Protein AF-X0SGI5-F1 (afdb_monomer)

Secondary structure (DSSP, 8-state):
-GGGT-------SSHHHHHHHHHHHHHHHH----TTEETTEEPPTTGGGGGG----GGGSSSGGGSSS---

pLDDT: mean 79.85, std 20.78, range [40.53, 98.62]

Ra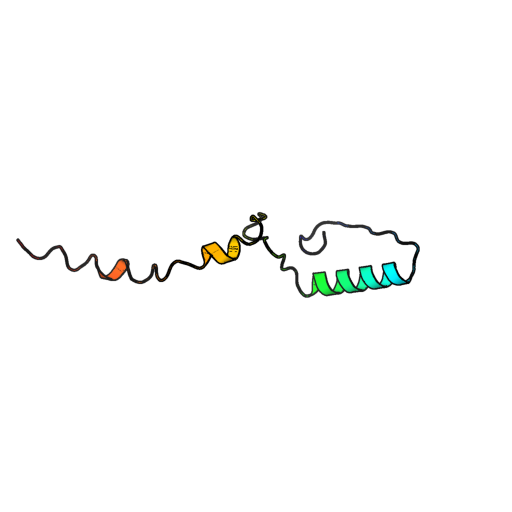dius of gyration: 23.84 Å; Cα contacts (8 Å, |Δi|>4): 29; chains: 1; bounding box: 43×23×74 Å

Foldseek 3Di:
DLLVVDDDDDDDDDPVVVVVVVVVNVVCVVDSDDPQDDPNDRHDPPCVVVVPPDPDPPPPVPPPVPPPPDD

Sequence (71 aa):
AKKLNRKFLGIEFETEYCLLAAKRLHLAGLDTTIQGYSNGVFWERNTLNTLKTSPNRAQISSNRAATVKER

Solvent-accessible surface area (backbone atoms only — not comparable to full-atom values): 4891 Å² total; per-residue (Å²): 83,66,53,73,76,42,87,83,85,88,87,73,86,54,67,69,58,49,52,52,51,51,53,52,54,53,51,33,69,78,50,48,80,50,92,50,52,57,97,94,40,76,52,62,86,79,46,75,68,66,70,73,77,70,90,66,84,84,63,68,78,73,66,75,78,74,78,82,82,86,128

Organism: NCBI:txid412755

Structure (mmCIF, N/CA/C/O backbone):
data_AF-X0SGI5-F1
#
_entry.id   AF-X0SGI5-F1
#
loop_
_atom_site.group_PDB
_atom_site.id
_atom_site.type_symbol
_atom_site.label_atom_id
_atom_site.label_alt_id
_atom_site.label_comp_id
_atom_site.label_asym_id
_atom_site.label_entity_id
_atom_site.label_seq_id
_atom_site.pdbx_PDB_ins_code
_atom_site.Cartn_x
_atom_site.Cartn_y
_atom_site.Cartn_z
_atom_site.occupancy
_atom_site.B_iso_or_equiv
_atom_site.auth_seq_id
_atom_site.auth_comp_id
_atom_site.auth_asym_id
_atom_site.auth_atom_id
_atom_site.pdbx_PDB_model_num
ATOM 1 N N . ALA A 1 1 ? -2.120 2.386 0.647 1.00 91.44 1 ALA A N 1
ATOM 2 C CA . ALA A 1 1 ? -3.102 3.366 0.134 1.00 91.44 1 ALA A CA 1
ATOM 3 C C . ALA A 1 1 ? -4.456 2.727 -0.176 1.00 91.44 1 ALA A C 1
ATOM 5 O O . ALA A 1 1 ? -5.411 3.060 0.513 1.00 91.44 1 ALA A O 1
ATOM 6 N N . LYS A 1 2 ? -4.541 1.768 -1.116 1.00 96.19 2 LYS A N 1
ATOM 7 C CA . LYS A 1 2 ? -5.818 1.144 -1.517 1.00 96.19 2 LYS A CA 1
ATOM 8 C C . LYS A 1 2 ? -6.637 0.540 -0.367 1.00 96.19 2 LYS A C 1
ATOM 10 O O . LYS A 1 2 ? -7.795 0.897 -0.227 1.00 96.19 2 LYS A O 1
ATOM 15 N N . LYS A 1 3 ? -6.024 -0.269 0.511 1.00 96.19 3 LYS A N 1
ATOM 16 C CA . LYS A 1 3 ? -6.709 -0.852 1.688 1.00 96.19 3 LYS A CA 1
ATOM 17 C C . LYS A 1 3 ? -7.299 0.186 2.661 1.00 96.19 3 LYS A C 1
ATOM 19 O O . LYS A 1 3 ? -8.205 -0.128 3.412 1.00 96.19 3 LYS A O 1
ATOM 24 N N . LEU A 1 4 ? -6.789 1.421 2.636 1.00 95.25 4 LEU A N 1
ATOM 25 C CA . LEU A 1 4 ? -7.254 2.549 3.454 1.00 95.25 4 LEU A CA 1
ATOM 26 C C . LEU A 1 4 ? -8.100 3.548 2.647 1.00 95.25 4 LEU A C 1
ATOM 28 O O . LEU A 1 4 ? -8.285 4.677 3.093 1.00 95.25 4 LEU A O 1
ATOM 32 N N . ASN A 1 5 ? -8.525 3.185 1.433 1.00 94.75 5 ASN A N 1
ATOM 33 C CA . ASN A 1 5 ? -9.251 4.057 0.509 1.00 94.75 5 ASN A CA 1
ATOM 34 C C . ASN A 1 5 ? -8.575 5.428 0.266 1.00 94.75 5 ASN A C 1
ATOM 36 O O . ASN A 1 5 ? -9.225 6.464 0.156 1.00 94.75 5 ASN A O 1
ATOM 40 N N . ARG A 1 6 ? -7.237 5.453 0.212 1.00 96.88 6 ARG A N 1
ATOM 41 C CA . ARG A 1 6 ? -6.459 6.661 -0.118 1.00 96.88 6 ARG A CA 1
ATOM 42 C C . ARG A 1 6 ? -6.112 6.669 -1.602 1.00 96.88 6 ARG A C 1
ATOM 44 O O . ARG A 1 6 ? -5.851 5.604 -2.159 1.00 96.88 6 ARG A O 1
ATOM 51 N N . LYS A 1 7 ? -6.022 7.855 -2.213 1.00 97.75 7 LYS A N 1
ATOM 52 C CA . LYS A 1 7 ? -5.495 8.025 -3.580 1.00 97.75 7 LYS A CA 1
ATOM 53 C C . LYS A 1 7 ? -4.029 7.566 -3.652 1.00 97.75 7 LYS A C 1
ATOM 55 O O . LYS A 1 7 ? -3.291 7.706 -2.677 1.00 97.75 7 LYS A O 1
ATOM 60 N N . PHE A 1 8 ? -3.619 7.001 -4.786 1.00 97.06 8 PHE A N 1
ATOM 61 C CA . PHE A 1 8 ? -2.246 6.551 -5.038 1.00 97.06 8 PHE A CA 1
ATOM 62 C C . PHE A 1 8 ? -1.919 6.589 -6.534 1.00 97.06 8 PHE A C 1
ATOM 64 O O . PHE A 1 8 ? -2.817 6.500 -7.367 1.00 97.06 8 PHE A O 1
ATOM 71 N N . LEU A 1 9 ? -0.627 6.679 -6.839 1.00 97.19 9 LEU A N 1
ATOM 72 C CA . LEU A 1 9 ? -0.027 6.541 -8.163 1.00 97.19 9 LEU A CA 1
ATOM 73 C C . LEU A 1 9 ? 1.269 5.737 -7.990 1.00 97.19 9 LEU A C 1
ATOM 75 O O . LEU A 1 9 ? 1.955 5.909 -6.983 1.00 97.19 9 LEU A O 1
ATOM 79 N N . GLY A 1 10 ? 1.581 4.855 -8.935 1.00 96.06 10 GLY A N 1
ATOM 80 C CA . GLY A 1 10 ? 2.850 4.128 -8.988 1.00 96.06 10 GLY A CA 1
ATOM 81 C C . GLY A 1 10 ? 3.413 4.195 -10.402 1.00 96.06 10 GLY A C 1
ATOM 82 O O . GLY A 1 10 ? 2.645 4.106 -11.357 1.00 96.06 10 GLY A O 1
ATOM 83 N N . ILE A 1 11 ? 4.725 4.386 -10.519 1.00 97.38 11 ILE A N 1
ATOM 84 C CA . ILE A 1 11 ? 5.460 4.414 -11.786 1.00 97.38 11 ILE A CA 1
ATOM 85 C C . ILE A 1 11 ? 6.603 3.422 -11.632 1.00 97.38 11 ILE A C 1
ATOM 87 O O . ILE A 1 11 ? 7.354 3.524 -10.668 1.00 97.38 11 ILE A O 1
ATOM 91 N N . GLU A 1 12 ? 6.711 2.473 -12.555 1.00 98.12 12 GLU A N 1
ATOM 92 C CA . GLU A 1 12 ? 7.764 1.461 -12.555 1.00 98.12 12 GLU A CA 1
ATOM 93 C C . GLU A 1 12 ? 8.281 1.240 -13.972 1.00 98.12 12 GLU A C 1
ATOM 95 O O . GLU A 1 12 ? 7.526 1.343 -14.940 1.00 98.12 12 GLU A O 1
ATOM 100 N N . PHE A 1 13 ? 9.580 0.963 -14.079 1.00 97.94 13 PHE A N 1
ATOM 101 C CA . PHE A 1 13 ? 10.245 0.723 -15.360 1.00 97.94 13 PHE A CA 1
ATOM 102 C C . PHE A 1 13 ? 10.272 -0.765 -15.722 1.00 97.94 13 PHE A C 1
ATOM 104 O O . PHE A 1 13 ? 10.018 -1.130 -16.866 1.00 97.94 13 PHE A O 1
ATOM 111 N N . GLU A 1 14 ? 10.552 -1.627 -14.742 1.00 98.56 14 GLU A N 1
ATOM 112 C CA . GLU A 1 14 ? 10.656 -3.066 -14.969 1.00 98.56 14 GLU A CA 1
ATOM 113 C C . GLU A 1 14 ? 9.269 -3.712 -15.069 1.00 98.56 14 GLU A C 1
ATOM 115 O O . GLU A 1 14 ? 8.397 -3.518 -14.211 1.00 98.56 14 GLU A O 1
ATOM 120 N N . THR A 1 15 ? 9.072 -4.532 -16.100 1.00 98.38 15 THR A N 1
ATOM 121 C CA . THR A 1 15 ? 7.763 -5.128 -16.400 1.00 98.38 15 THR A CA 1
ATOM 122 C C . THR A 1 15 ? 7.319 -6.069 -15.284 1.00 98.38 15 THR A C 1
ATOM 124 O O . THR A 1 15 ? 6.146 -6.080 -14.899 1.00 98.38 15 THR A O 1
ATOM 127 N N . GLU A 1 16 ? 8.254 -6.827 -14.710 1.00 98.62 16 GLU A N 1
ATOM 128 C CA . GLU A 1 16 ? 7.965 -7.738 -13.601 1.00 98.62 16 GLU A CA 1
ATOM 129 C C . GLU A 1 16 ? 7.379 -6.994 -12.389 1.00 98.62 16 GLU A C 1
ATOM 131 O O . GLU A 1 16 ? 6.394 -7.432 -11.783 1.00 98.62 16 GLU A O 1
ATOM 136 N N . TYR A 1 17 ? 7.922 -5.820 -12.065 1.00 98.44 17 TYR A N 1
ATOM 137 C CA . TYR A 1 17 ? 7.460 -5.025 -10.929 1.00 98.44 17 TYR A CA 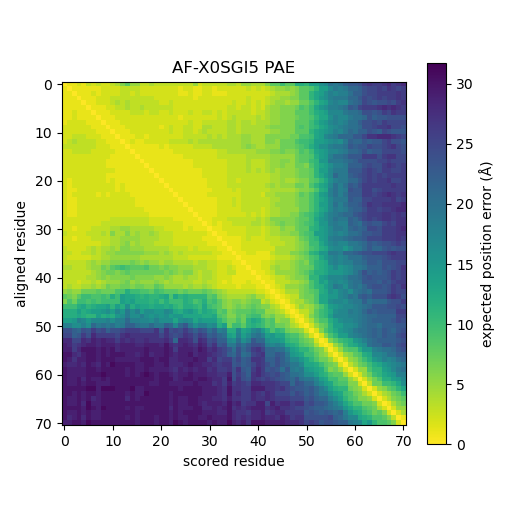1
ATOM 138 C C . TYR A 1 17 ? 6.101 -4.377 -11.190 1.00 98.44 17 TYR A C 1
ATOM 140 O O . TYR A 1 17 ? 5.257 -4.373 -10.286 1.00 98.44 17 TYR A O 1
ATOM 148 N N . CYS A 1 18 ? 5.826 -3.946 -12.426 1.00 98.44 18 CYS A N 1
ATOM 149 C CA . CYS A 1 18 ? 4.488 -3.518 -12.846 1.00 98.44 18 CYS A CA 1
ATOM 150 C C . CYS A 1 18 ? 3.437 -4.611 -12.588 1.00 98.44 18 CYS A C 1
ATOM 152 O O . CYS A 1 18 ? 2.382 -4.351 -11.995 1.00 98.44 18 CYS A O 1
ATOM 154 N N . LEU A 1 19 ? 3.737 -5.855 -12.974 1.00 98.56 19 LEU A N 1
ATOM 155 C CA . LEU A 1 19 ? 2.831 -6.993 -12.788 1.00 98.56 19 LEU A CA 1
ATOM 156 C C . LEU A 1 19 ? 2.648 -7.350 -11.305 1.00 98.56 19 LEU A C 1
ATOM 158 O O . LEU A 1 19 ? 1.519 -7.576 -10.854 1.00 98.56 19 LEU A O 1
ATOM 162 N N . LEU A 1 20 ? 3.726 -7.347 -10.515 1.00 98.56 20 LEU A N 1
ATOM 163 C CA . LEU A 1 20 ? 3.649 -7.565 -9.066 1.00 98.56 20 LEU A CA 1
ATOM 164 C C . LEU A 1 20 ? 2.816 -6.483 -8.368 1.00 98.56 20 LEU A C 1
ATOM 166 O O . LEU A 1 20 ? 2.008 -6.800 -7.485 1.00 98.56 20 LEU A O 1
ATOM 170 N N . ALA A 1 21 ? 2.973 -5.218 -8.764 1.00 98.19 21 ALA A N 1
ATOM 171 C CA . ALA A 1 21 ? 2.177 -4.111 -8.247 1.00 98.19 21 ALA A CA 1
ATOM 172 C C . ALA A 1 21 ? 0.689 -4.292 -8.583 1.00 98.19 21 ALA A C 1
ATOM 174 O O . ALA A 1 21 ? -0.153 -4.197 -7.683 1.00 98.19 21 ALA A O 1
ATOM 175 N N . ALA A 1 22 ? 0.360 -4.641 -9.832 1.00 97.69 22 ALA A N 1
ATOM 176 C CA . ALA A 1 22 ? -1.013 -4.917 -10.258 1.00 97.69 22 ALA A CA 1
ATOM 177 C C . ALA A 1 22 ? -1.644 -6.077 -9.466 1.00 97.69 22 ALA A C 1
ATOM 179 O O . ALA A 1 22 ? -2.755 -5.937 -8.943 1.00 97.69 22 ALA A O 1
ATOM 180 N N . LYS A 1 23 ? -0.913 -7.187 -9.276 1.00 98.31 23 LYS A N 1
ATOM 181 C CA . LYS A 1 23 ? -1.360 -8.327 -8.455 1.00 98.31 23 LYS A CA 1
ATOM 182 C C . LYS A 1 23 ? -1.648 -7.905 -7.013 1.00 98.31 23 LYS A C 1
ATOM 184 O O . LYS A 1 23 ? -2.717 -8.206 -6.483 1.00 98.31 23 LYS A O 1
ATOM 189 N N . ARG A 1 24 ? -0.732 -7.167 -6.375 1.00 97.69 24 ARG A N 1
ATOM 190 C CA . ARG A 1 24 ? -0.927 -6.643 -5.008 1.00 97.69 24 ARG A CA 1
ATOM 191 C C . ARG A 1 24 ? -2.138 -5.712 -4.927 1.00 97.69 24 ARG A C 1
ATOM 193 O O . ARG A 1 24 ? -2.876 -5.755 -3.944 1.00 97.69 24 ARG A O 1
ATOM 200 N N . LEU A 1 25 ? -2.368 -4.899 -5.958 1.00 97.44 25 LEU A N 1
ATOM 201 C CA . LEU A 1 25 ? -3.495 -3.972 -6.020 1.00 97.44 25 LEU A CA 1
ATOM 202 C C . LEU A 1 25 ? -4.848 -4.672 -6.195 1.00 97.44 25 LEU A C 1
ATOM 204 O O . LEU A 1 25 ? -5.858 -4.194 -5.665 1.00 97.44 25 LEU A O 1
ATOM 208 N N . HIS A 1 26 ? -4.868 -5.780 -6.934 1.00 97.88 26 HIS A N 1
ATOM 209 C CA . HIS A 1 26 ? -6.028 -6.657 -7.054 1.00 97.88 26 HIS A CA 1
ATOM 210 C C . HIS A 1 26 ? -6.351 -7.308 -5.702 1.00 97.88 26 HIS A C 1
ATOM 212 O O . HIS A 1 26 ? -7.453 -7.128 -5.187 1.00 97.88 26 HIS A O 1
ATOM 218 N N . LEU A 1 27 ? -5.360 -7.942 -5.064 1.00 97.69 27 LEU A N 1
ATOM 219 C CA . LEU A 1 27 ? -5.517 -8.575 -3.748 1.00 97.69 27 LEU A CA 1
ATOM 220 C C . LEU A 1 27 ? -5.977 -7.583 -2.669 1.00 97.69 27 LEU A C 1
ATOM 222 O O . LEU A 1 27 ? -6.855 -7.896 -1.874 1.00 97.69 27 LEU A O 1
ATOM 226 N N . ALA A 1 28 ? -5.447 -6.357 -2.677 1.00 96.62 28 ALA A N 1
ATOM 227 C CA . ALA A 1 28 ? -5.865 -5.300 -1.756 1.00 96.62 28 ALA A CA 1
ATOM 228 C C . ALA A 1 28 ? -7.311 -4.813 -1.962 1.00 96.62 28 ALA A C 1
ATOM 230 O O . ALA A 1 28 ? -7.827 -4.111 -1.096 1.00 96.62 28 ALA A O 1
ATOM 231 N N . GLY A 1 29 ? -7.930 -5.107 -3.112 1.00 95.56 29 GLY A N 1
ATOM 232 C CA . GLY A 1 29 ? -9.351 -4.850 -3.358 1.00 95.56 29 GLY A CA 1
ATOM 233 C C . GLY A 1 29 ? -10.263 -5.989 -2.901 1.00 95.56 29 GLY A C 1
ATOM 234 O O . GLY A 1 29 ? -11.406 -5.726 -2.554 1.00 95.56 29 GLY A O 1
ATOM 235 N N . LEU A 1 30 ? -9.756 -7.225 -2.882 1.00 97.12 30 LEU A N 1
ATOM 236 C CA . LEU A 1 30 ? -10.478 -8.395 -2.373 1.00 97.12 30 LEU A CA 1
ATOM 237 C C . LEU A 1 30 ? -10.491 -8.438 -0.843 1.00 97.12 30 LEU A C 1
ATOM 239 O O . LEU A 1 30 ? -11.505 -8.770 -0.240 1.00 97.12 30 LEU A O 1
ATOM 243 N N . ASP A 1 31 ? -9.364 -8.086 -0.226 1.00 96.12 31 ASP A N 1
ATOM 244 C CA . ASP A 1 31 ? -9.202 -8.063 1.222 1.00 96.12 31 ASP A CA 1
ATOM 245 C C . ASP A 1 31 ? -8.562 -6.743 1.669 1.00 96.12 31 ASP A C 1
ATOM 247 O O . ASP A 1 31 ? -7.360 -6.494 1.497 1.00 96.12 31 ASP A O 1
ATOM 251 N N . THR A 1 32 ? -9.386 -5.887 2.273 1.00 94.56 32 THR A N 1
ATOM 252 C CA . THR A 1 32 ? -8.972 -4.592 2.819 1.00 94.56 32 THR A CA 1
ATOM 253 C C . THR A 1 32 ? -8.477 -4.683 4.259 1.00 94.56 32 THR A C 1
ATOM 255 O O . THR A 1 32 ? -8.072 -3.660 4.813 1.00 94.56 32 THR A O 1
ATOM 258 N N . THR A 1 33 ? -8.470 -5.870 4.877 1.00 93.06 33 THR A N 1
ATOM 259 C CA . THR A 1 33 ? -7.963 -6.033 6.242 1.00 93.06 33 THR A CA 1
ATOM 260 C C . THR A 1 33 ? -6.473 -5.698 6.295 1.00 93.06 33 THR A C 1
ATOM 262 O O . THR A 1 33 ? -5.692 -5.975 5.373 1.00 93.06 33 THR A O 1
ATOM 265 N N . ILE A 1 34 ? -6.070 -5.030 7.372 1.00 91.88 34 ILE A N 1
ATOM 266 C CA . ILE A 1 34 ? -4.682 -4.664 7.634 1.00 91.88 34 ILE A CA 1
ATOM 267 C C . ILE A 1 34 ? -4.337 -5.214 9.010 1.00 91.88 34 ILE A C 1
ATOM 269 O O . ILE A 1 34 ? -5.005 -4.918 9.999 1.00 91.88 34 ILE A O 1
ATOM 273 N N . GLN A 1 35 ? -3.282 -6.020 9.074 1.00 87.94 35 GLN A N 1
ATOM 274 C CA . GLN A 1 35 ? -2.787 -6.540 10.339 1.00 87.94 35 GLN A CA 1
ATOM 275 C C . GLN A 1 35 ? -2.420 -5.381 11.275 1.00 87.94 35 GLN A C 1
ATOM 277 O O . GLN A 1 35 ? -1.695 -4.468 10.884 1.00 87.94 35 GLN A O 1
ATOM 282 N N . GLY A 1 36 ? -2.910 -5.432 12.514 1.00 88.81 36 GLY A N 1
ATOM 283 C CA . GLY A 1 36 ? -2.639 -4.390 13.503 1.00 88.81 36 GLY A CA 1
ATOM 284 C C . GLY A 1 36 ? -3.426 -3.095 13.290 1.00 88.81 36 GLY A C 1
ATOM 285 O O . GLY A 1 36 ? -3.168 -2.136 14.001 1.00 88.81 36 GLY A O 1
ATOM 286 N N . TYR A 1 37 ? -4.380 -3.030 12.356 1.00 91.69 37 TYR A N 1
ATOM 287 C CA . TYR A 1 37 ? -5.255 -1.867 12.183 1.00 91.69 37 TYR A CA 1
ATOM 288 C C . TYR A 1 37 ? -6.676 -2.201 12.637 1.00 91.69 37 TYR A C 1
ATOM 290 O O . TYR A 1 37 ? -7.315 -3.093 12.078 1.00 91.69 37 TYR A O 1
ATOM 298 N N . SER A 1 38 ? -7.180 -1.488 13.643 1.00 88.75 38 SER A N 1
ATOM 299 C CA . SER A 1 38 ? -8.549 -1.653 14.144 1.00 88.75 38 SER A CA 1
ATOM 300 C C . SER A 1 38 ? -9.075 -0.332 14.682 1.00 88.75 38 SER A C 1
ATOM 302 O O . SER A 1 38 ? -8.313 0.470 15.215 1.00 88.75 38 SER A O 1
ATOM 304 N N . ASN A 1 39 ? -10.383 -0.099 14.552 1.00 88.56 39 ASN A N 1
ATOM 305 C CA . ASN A 1 39 ? -11.049 1.110 15.057 1.00 88.56 39 ASN A CA 1
ATOM 306 C C . ASN A 1 39 ? -10.404 2.419 14.559 1.00 88.56 39 ASN A C 1
ATOM 308 O O . ASN A 1 39 ? -10.365 3.414 15.273 1.00 88.56 39 ASN A O 1
ATOM 312 N N . GLY A 1 40 ? -9.880 2.417 13.331 1.00 89.94 40 GLY A N 1
ATOM 313 C CA . GLY A 1 40 ? -9.269 3.597 12.722 1.00 89.94 40 GLY A CA 1
ATOM 314 C C . GLY A 1 40 ? -7.814 3.864 13.125 1.00 89.94 40 GLY A C 1
ATOM 315 O O . GLY A 1 40 ? -7.198 4.756 12.540 1.00 89.94 40 GLY A O 1
ATOM 316 N N . VAL A 1 41 ? -7.244 3.086 14.052 1.00 91.00 41 VAL A N 1
ATOM 317 C CA . VAL A 1 41 ? -5.886 3.275 14.585 1.00 91.00 41 VAL A CA 1
ATOM 318 C C . VAL A 1 41 ? -5.006 2.044 14.365 1.00 91.00 41 VAL A C 1
ATOM 320 O O . VAL A 1 41 ? -5.486 0.912 14.269 1.00 91.00 41 VAL A O 1
ATOM 323 N N . PHE A 1 42 ? -3.696 2.273 14.265 1.00 90.94 42 PHE A N 1
ATOM 324 C CA . PHE A 1 42 ? -2.710 1.199 14.287 1.00 90.94 42 PHE A CA 1
ATOM 325 C C . PHE A 1 42 ? -2.372 0.863 15.733 1.00 90.94 42 PHE A C 1
ATOM 327 O O . PHE A 1 42 ? -1.983 1.737 16.501 1.00 90.94 42 PHE A O 1
ATOM 334 N N . TRP A 1 43 ? -2.524 -0.405 16.074 1.00 88.31 43 TRP A N 1
ATOM 335 C CA . TRP A 1 43 ? -2.103 -0.983 17.337 1.00 88.31 43 TRP A CA 1
ATOM 336 C C . TRP A 1 43 ? -0.639 -1.395 17.261 1.00 88.31 43 TRP A C 1
ATOM 338 O O . TRP A 1 43 ? -0.094 -1.647 16.178 1.00 88.31 43 TRP A O 1
ATOM 348 N N . GLU A 1 44 ? -0.001 -1.503 18.422 1.00 86.06 44 GLU A N 1
ATOM 349 C CA . GLU A 1 44 ? 1.341 -2.048 18.516 1.00 86.06 44 GLU A CA 1
ATOM 350 C C . GLU A 1 44 ? 1.376 -3.475 17.956 1.00 86.06 44 GLU A C 1
ATOM 352 O O . GLU A 1 44 ? 0.400 -4.234 17.942 1.00 86.06 44 GLU A O 1
ATOM 357 N N . ARG A 1 45 ? 2.542 -3.868 17.450 1.00 80.88 45 ARG A N 1
ATOM 358 C CA . ARG A 1 45 ? 2.703 -5.202 16.878 1.00 80.88 45 ARG A CA 1
ATOM 359 C C . ARG A 1 45 ? 2.425 -6.253 17.954 1.00 80.88 45 ARG A C 1
ATOM 36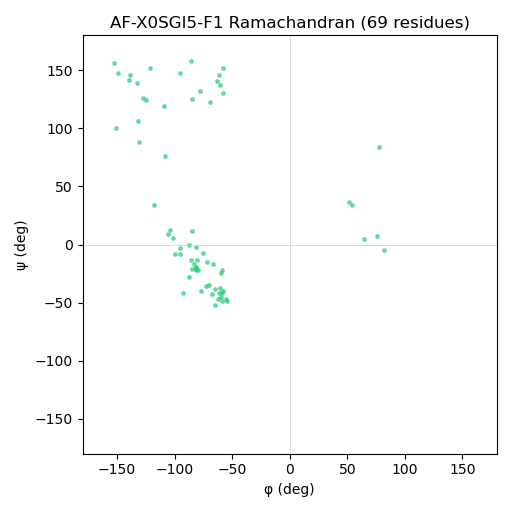1 O O . ARG A 1 45 ? 2.897 -6.141 19.078 1.00 80.88 45 ARG A O 1
ATOM 368 N N . ASN A 1 46 ? 1.699 -7.301 17.572 1.00 77.38 46 ASN A N 1
ATOM 369 C CA . ASN A 1 46 ? 1.383 -8.463 18.409 1.00 77.38 46 ASN A CA 1
ATOM 370 C C . ASN A 1 46 ? 0.506 -8.199 19.655 1.00 77.38 46 ASN A C 1
ATOM 372 O O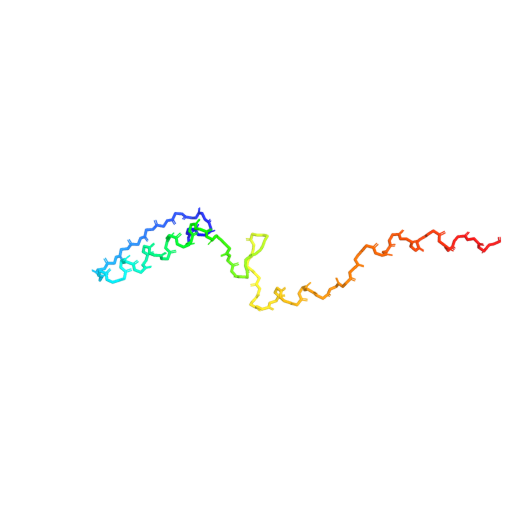 . ASN A 1 46 ? 0.230 -9.149 20.384 1.00 77.38 46 ASN A O 1
ATOM 376 N N . THR A 1 47 ? -0.010 -6.985 19.886 1.00 76.44 47 THR A N 1
ATOM 377 C CA . THR A 1 47 ? -0.873 -6.701 21.055 1.00 76.44 47 THR A CA 1
ATOM 378 C C . THR A 1 47 ? -2.328 -7.124 20.859 1.00 76.44 47 THR A C 1
ATOM 380 O O . THR A 1 47 ? -3.020 -7.446 21.817 1.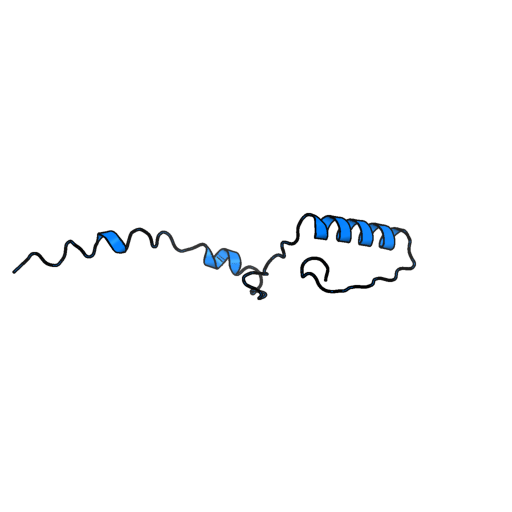00 76.44 47 THR A O 1
ATOM 383 N N . LEU A 1 48 ? -2.808 -7.265 19.620 1.00 69.06 48 LEU A N 1
ATOM 384 C CA . LEU A 1 48 ? -4.168 -7.773 19.373 1.00 69.06 48 LEU A CA 1
ATOM 385 C C . LEU A 1 48 ? -4.402 -9.189 19.933 1.00 69.06 48 LEU A C 1
ATOM 387 O O . LEU A 1 48 ? -5.540 -9.553 20.227 1.00 69.06 48 LEU A O 1
ATOM 391 N N . ASN A 1 49 ? -3.343 -9.988 20.095 1.00 70.00 49 ASN A N 1
ATOM 392 C CA . ASN A 1 49 ? -3.449 -11.322 20.683 1.00 70.00 49 ASN A CA 1
ATOM 393 C C . ASN A 1 49 ? -3.520 -11.285 22.222 1.00 70.00 49 ASN A C 1
ATOM 395 O O . ASN A 1 49 ? -4.053 -12.216 22.816 1.00 70.00 49 ASN A O 1
ATOM 399 N N . THR A 1 50 ? -3.042 -10.212 22.867 1.00 66.44 50 THR A N 1
ATOM 400 C CA . THR A 1 50 ? -3.117 -10.034 24.330 1.00 66.44 50 THR A CA 1
ATOM 401 C C . THR A 1 50 ? -4.482 -9.506 24.785 1.00 66.44 50 THR A C 1
ATOM 403 O O . THR A 1 50 ? -4.879 -9.729 25.925 1.00 66.44 50 THR A O 1
ATOM 406 N N . LEU A 1 51 ? -5.256 -8.888 23.882 1.00 62.66 51 LEU A N 1
ATOM 407 C CA . LEU A 1 51 ? -6.640 -8.463 24.143 1.00 62.66 51 LEU A CA 1
ATOM 408 C C . LEU A 1 51 ? -7.636 -9.638 24.238 1.00 62.66 51 LEU A C 1
ATOM 410 O O . LEU A 1 51 ? -8.751 -9.455 24.722 1.00 62.66 51 LEU A O 1
ATOM 414 N N . LYS A 1 52 ? -7.264 -10.851 23.796 1.00 58.19 52 LYS A N 1
ATOM 415 C CA . LYS A 1 52 ? -8.155 -12.032 23.765 1.00 58.19 52 LYS A CA 1
ATOM 416 C C . LYS A 1 52 ? -8.226 -12.827 25.076 1.00 58.19 52 LYS A C 1
ATOM 418 O O . LYS A 1 52 ? -8.812 -13.906 25.104 1.00 58.19 52 LYS A O 1
ATOM 423 N N . THR A 1 53 ? -7.702 -12.297 26.176 1.00 51.62 53 THR A N 1
ATOM 424 C CA . THR A 1 53 ? -7.808 -12.904 27.512 1.00 51.62 53 THR A CA 1
ATOM 425 C C . THR A 1 53 ? -8.764 -12.115 28.397 1.00 51.62 53 THR A C 1
ATOM 427 O O . THR A 1 53 ? -8.367 -11.365 29.281 1.00 51.62 53 THR A O 1
ATOM 430 N N . SER A 1 54 ? -10.063 -12.281 28.166 1.00 46.84 54 SER A N 1
ATOM 431 C CA . SER A 1 54 ? -11.087 -12.060 29.192 1.00 46.84 54 SER A CA 1
ATOM 432 C C . SER A 1 54 ? -12.273 -12.970 28.888 1.00 46.84 54 SER A C 1
ATOM 434 O O . SER A 1 54 ? -13.073 -12.649 28.003 1.00 46.84 54 SER A O 1
ATOM 436 N N . PRO A 1 55 ? -12.421 -14.117 29.570 1.00 47.50 55 PRO A N 1
ATOM 437 C CA . PRO A 1 55 ? -13.672 -14.833 29.504 1.00 47.50 55 PRO A CA 1
ATOM 438 C C . PRO A 1 55 ? -14.730 -13.997 30.240 1.00 47.50 55 PRO A C 1
ATOM 440 O O . PRO A 1 55 ? -14.619 -13.701 31.423 1.00 47.50 55 PRO A O 1
ATOM 443 N N . ASN A 1 56 ? -15.787 -13.673 29.501 1.00 49.88 56 ASN A N 1
ATOM 444 C CA . ASN A 1 56 ? -17.159 -13.633 29.995 1.00 49.88 56 ASN A CA 1
ATOM 445 C C . ASN A 1 56 ? -17.613 -12.419 30.845 1.00 49.88 56 ASN A C 1
ATOM 447 O O . ASN A 1 56 ? -17.769 -12.488 32.061 1.00 49.88 56 ASN A O 1
ATOM 451 N N . ARG A 1 57 ? -18.007 -11.328 30.166 1.00 50.53 57 ARG A N 1
ATOM 452 C CA . ARG A 1 57 ? -18.843 -10.253 30.751 1.00 50.53 57 ARG A CA 1
ATOM 453 C C . ARG A 1 57 ? -20.328 -10.651 30.893 1.00 50.53 57 ARG A C 1
ATOM 455 O O . ARG A 1 57 ? -21.085 -9.919 31.523 1.00 50.53 57 ARG A O 1
ATOM 462 N N . ALA A 1 58 ? -20.754 -11.803 30.361 1.00 51.25 58 ALA A N 1
ATOM 463 C CA . ALA A 1 58 ? -22.155 -12.242 30.397 1.00 51.25 58 ALA A CA 1
ATOM 464 C C . ALA A 1 58 ? -22.579 -12.912 31.725 1.00 51.25 58 ALA A C 1
ATOM 466 O O . ALA A 1 58 ? -23.750 -13.231 31.887 1.00 51.25 58 ALA A O 1
ATOM 467 N N . GLN A 1 59 ? -21.673 -13.086 32.698 1.00 52.28 59 GLN A N 1
ATOM 468 C CA . GLN A 1 59 ? -21.980 -13.683 34.015 1.00 52.28 59 GLN A CA 1
ATOM 469 C C . GLN A 1 59 ? -22.190 -12.654 35.147 1.00 52.28 59 GLN A C 1
ATOM 471 O O . GLN A 1 59 ? -22.608 -13.017 36.241 1.00 52.28 59 GLN A O 1
ATOM 476 N N . ILE A 1 60 ? -21.920 -11.361 34.924 1.00 53.94 60 ILE A N 1
ATOM 477 C CA . ILE A 1 60 ? -21.953 -10.353 36.007 1.00 53.94 60 ILE A CA 1
ATOM 478 C C . ILE A 1 60 ? -23.388 -9.868 36.311 1.00 53.94 60 ILE A C 1
ATOM 480 O O . ILE A 1 60 ? -23.653 -9.358 37.400 1.00 53.94 60 ILE A O 1
ATOM 484 N N . SER A 1 61 ? -24.349 -10.057 35.399 1.00 50.56 61 SER A N 1
ATOM 485 C CA . SER A 1 61 ? -25.739 -9.611 35.591 1.00 50.56 61 SER A CA 1
ATOM 486 C C . SER A 1 61 ? -26.621 -10.575 36.396 1.00 50.56 61 SER A C 1
ATOM 488 O O . SER A 1 61 ? -27.647 -10.131 36.905 1.00 50.56 61 SER A O 1
ATOM 490 N N . SER A 1 62 ? -26.243 -11.848 36.580 1.00 48.72 62 SER A N 1
ATOM 491 C CA . SER A 1 62 ? -27.060 -12.822 37.331 1.00 48.72 62 SER A CA 1
ATOM 492 C C . SER A 1 62 ? -26.845 -12.788 38.848 1.00 48.72 62 SER A C 1
ATOM 494 O O . SER A 1 62 ? -27.725 -13.205 39.595 1.00 48.72 62 SER A O 1
ATOM 496 N N . ASN A 1 63 ? -25.718 -12.254 39.335 1.00 52.84 63 ASN A N 1
ATOM 497 C CA . ASN A 1 63 ? -25.340 -12.401 40.750 1.00 52.84 63 ASN A CA 1
ATOM 498 C C . ASN A 1 63 ? -25.761 -11.230 41.657 1.0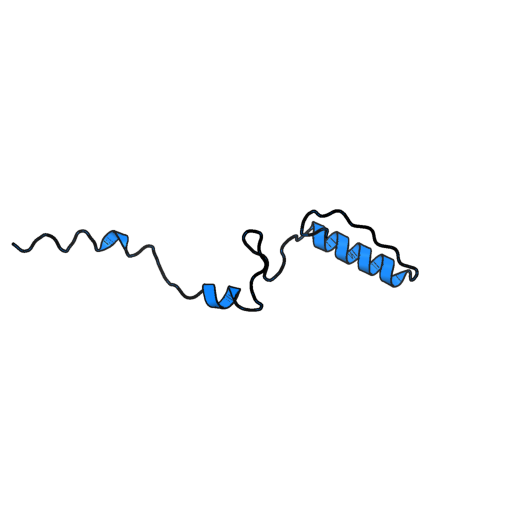0 52.84 63 ASN A C 1
ATOM 500 O O . ASN A 1 63 ? -25.572 -11.303 42.867 1.00 52.84 63 ASN A O 1
ATOM 504 N N . ARG A 1 64 ? -26.372 -10.161 41.123 1.00 47.41 64 ARG A N 1
ATOM 505 C CA . ARG A 1 64 ? -26.849 -9.027 41.948 1.00 47.41 64 ARG A CA 1
ATOM 506 C C . ARG A 1 64 ? -28.193 -9.269 42.647 1.00 47.41 64 ARG A C 1
ATOM 508 O O . ARG A 1 64 ? -28.535 -8.508 43.544 1.00 47.41 64 ARG A O 1
ATOM 515 N N . ALA A 1 65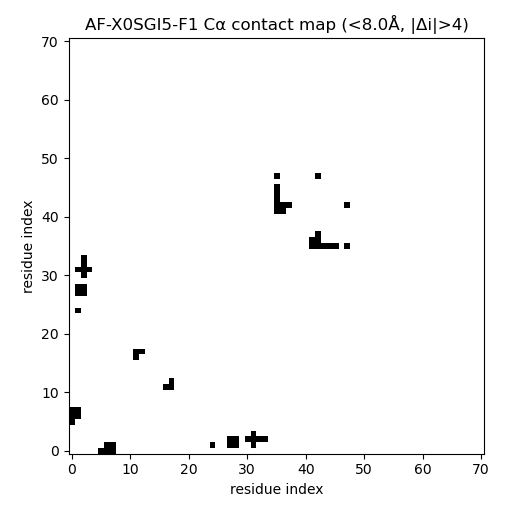 ? -28.940 -10.311 42.278 1.00 45.94 65 ALA A N 1
ATOM 516 C CA . ALA A 1 65 ? -30.259 -10.586 42.856 1.00 45.94 65 ALA A CA 1
ATOM 517 C C . ALA A 1 65 ? -30.222 -11.402 44.168 1.00 45.94 65 ALA A C 1
ATOM 519 O O . ALA A 1 65 ? -31.226 -11.451 44.873 1.00 45.94 65 ALA A O 1
ATOM 520 N N . ALA A 1 66 ? -29.089 -12.022 44.526 1.00 47.91 66 ALA A N 1
ATOM 521 C CA . ALA A 1 66 ? -29.016 -12.973 45.643 1.00 47.91 66 ALA A CA 1
ATOM 522 C C . ALA A 1 66 ? -28.567 -12.376 46.997 1.00 47.91 66 ALA A C 1
ATOM 524 O O . ALA A 1 66 ? -28.644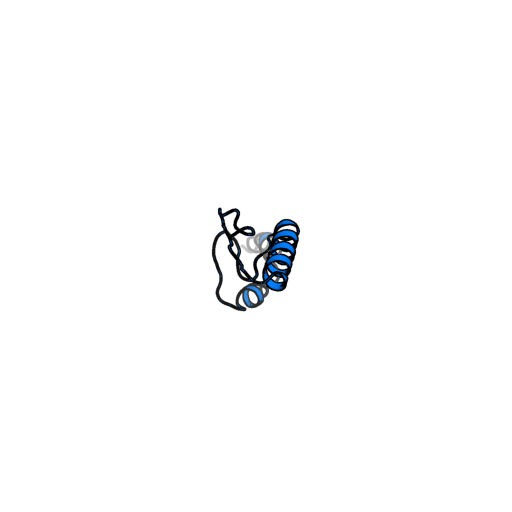 -13.064 48.007 1.00 47.91 66 ALA A O 1
ATOM 525 N N . THR A 1 67 ? -28.127 -11.112 47.065 1.00 48.44 67 THR A N 1
ATOM 526 C CA . THR A 1 67 ? -27.472 -10.554 48.276 1.00 48.44 67 THR A CA 1
ATOM 527 C C . THR A 1 67 ? -28.381 -9.676 49.157 1.00 48.44 67 THR A C 1
ATOM 529 O O . THR A 1 67 ? -27.915 -9.106 50.134 1.00 48.44 67 THR A O 1
ATOM 532 N N . VAL A 1 68 ? -29.684 -9.552 48.874 1.00 51.06 68 VAL A N 1
ATOM 533 C CA . VAL A 1 68 ? -30.575 -8.618 49.615 1.00 51.06 68 VAL A CA 1
ATOM 534 C C . VAL A 1 68 ? -31.530 -9.319 50.605 1.00 51.06 68 VAL A C 1
ATOM 536 O O . VAL A 1 68 ? -32.399 -8.669 51.173 1.00 51.06 68 VAL A O 1
ATOM 539 N N . LYS A 1 69 ? -31.389 -10.626 50.875 1.00 44.97 69 LYS A N 1
ATOM 540 C CA . LYS A 1 69 ? -32.391 -11.381 51.662 1.00 44.97 69 LYS A CA 1
ATOM 541 C C . LYS A 1 69 ? -31.924 -12.000 52.987 1.00 44.97 69 LYS A C 1
ATOM 543 O O . LYS A 1 69 ? -32.460 -13.027 53.380 1.00 44.97 69 LYS A O 1
ATOM 548 N N . GLU A 1 70 ? -31.011 -11.345 53.699 1.00 42.53 70 GLU A N 1
ATOM 549 C CA . GLU A 1 70 ? -30.782 -11.611 55.129 1.00 42.53 70 GLU A CA 1
ATOM 550 C C . GLU A 1 70 ? -30.773 -10.294 55.920 1.00 42.53 70 GLU A C 1
ATOM 552 O O . GLU A 1 70 ? -29.748 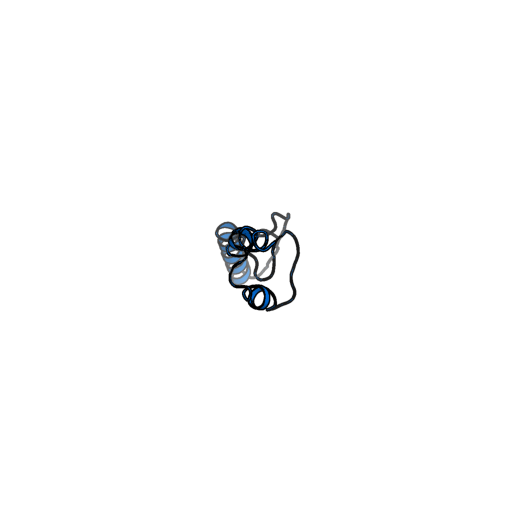-9.631 56.090 1.00 42.53 70 GLU A O 1
ATOM 557 N N . ARG A 1 71 ? -31.972 -9.900 56.350 1.00 40.53 71 ARG A N 1
ATOM 558 C CA . ARG A 1 71 ? -32.261 -9.138 57.567 1.00 40.53 71 ARG A CA 1
ATOM 559 C C . ARG A 1 71 ? -33.524 -9.719 58.179 1.00 40.53 71 ARG A C 1
ATOM 561 O O . ARG A 1 71 ? -34.422 -10.073 57.380 1.00 40.53 71 ARG A O 1
#

Mean predicted aligned error: 12.54 Å